Protein AF-A0A3D5W866-F1 (afdb_monomer_lite)

Radius of gyration: 17.98 Å; chains: 1; bounding box: 50×25×50 Å

pLDDT: mean 91.44, std 11.15, range [40.34, 98.81]

Foldseek 3Di:
DVVVDDPVRVVVVLVVQLVLLLVLLVVLLVLLLVLLVQFQQSPPLSVLSVQLSVLLNVLLVDDPPDPCCVPSVVSNVVSLVVQLPDQGDDDPPFDPLLVVLSVVSSVLSNLSSVQSVVCSNVSGDDVVSSVVSSVSSVVSSVSCVVRVRGDPDD

Secondary structure (DSSP, 8-state):
-GGGS-HHHHHHHHHHHHHHHHHHHHHHHHHHHHHHTT-GGGTTHHHHHHHHHHHHHHHHH--TTSTTHHHHHHHHHHHHHHHHT----PPTT--HHHHHHHHHHHHHHHHHHHHHHHHHHHT---HHHHHHHHHHHHHHHHHHHHTT-S----

Sequence (154 aa):
NVFTHSIASYYASRYIKISQTMKAIDDIAERIAAVYGRMPSFHGVGGIVREFARAARVECEMMKSDPDFFRNWPEFVTIKEQIKAFNPVPPAGISTLARVQLQRGCRLLSDGTDLIYYMAGVRVPMPKSKREFLENLSDFEVDCQGVGLRSESA

Structure (mmCIF, N/CA/C/O backbone):
data_AF-A0A3D5W866-F1
#
_entry.id   AF-A0A3D5W866-F1
#
loop_
_atom_site.group_PDB
_atom_site.id
_atom_site.type_symbol
_atom_site.label_atom_id
_atom_site.label_alt_id
_atom_site.label_comp_id
_atom_site.label_asym_id
_atom_site.label_entity_id
_atom_site.label_seq_id
_atom_site.pdbx_PDB_ins_code
_atom_site.Cartn_x
_atom_site.Cartn_y
_atom_site.Cartn_z
_atom_site.occupancy
_atom_site.B_iso_or_equiv
_atom_site.auth_seq_id
_atom_site.auth_comp_id
_atom_site.auth_asym_id
_atom_site.auth_atom_id
_atom_site.pdbx_PDB_model_num
ATOM 1 N N . ASN A 1 1 ? 27.459 12.305 -17.451 1.00 46.72 1 ASN A N 1
ATOM 2 C CA . ASN A 1 1 ? 27.190 12.419 -18.899 1.00 46.72 1 ASN A CA 1
ATOM 3 C C . ASN A 1 1 ? 26.722 11.048 -19.377 1.00 46.72 1 ASN A C 1
ATOM 5 O O . ASN A 1 1 ? 27.419 10.084 -19.106 1.00 46.72 1 ASN A O 1
ATOM 9 N N . VAL A 1 2 ? 25.533 10.907 -19.975 1.00 51.69 2 VAL A N 1
ATOM 10 C CA . VAL A 1 2 ? 24.969 9.575 -20.325 1.00 51.69 2 VAL A CA 1
ATOM 11 C C . VAL A 1 2 ? 25.757 8.878 -21.447 1.00 51.69 2 VAL A C 1
ATOM 13 O O . VAL A 1 2 ? 25.717 7.659 -21.563 1.00 51.69 2 VAL A O 1
ATOM 16 N N . PHE A 1 3 ? 26.553 9.640 -22.201 1.00 57.09 3 PHE A N 1
ATOM 17 C CA . PHE A 1 3 ? 27.336 9.166 -23.345 1.00 57.09 3 PHE A CA 1
ATOM 18 C C . PHE A 1 3 ? 28.697 8.532 -22.994 1.00 57.09 3 PHE A C 1
ATOM 20 O O . PHE A 1 3 ? 29.402 8.097 -23.896 1.00 57.09 3 PHE A O 1
ATOM 27 N N . THR A 1 4 ? 29.091 8.465 -21.713 1.00 68.25 4 THR A N 1
ATOM 28 C CA . THR A 1 4 ? 30.370 7.852 -21.281 1.00 68.25 4 THR A CA 1
ATOM 29 C C . THR A 1 4 ? 30.217 6.441 -20.708 1.00 68.25 4 THR A C 1
ATOM 31 O O . THR A 1 4 ? 31.208 5.815 -20.342 1.00 68.25 4 THR A O 1
ATOM 34 N N . HIS A 1 5 ? 28.988 5.936 -20.591 1.00 62.66 5 HIS A N 1
ATOM 35 C CA . HIS A 1 5 ? 28.712 4.597 -20.076 1.00 62.66 5 HIS A CA 1
ATOM 36 C C . HIS A 1 5 ? 28.653 3.590 -21.224 1.00 62.66 5 HIS A C 1
ATOM 38 O O . HIS A 1 5 ? 27.969 3.815 -22.220 1.00 62.66 5 HIS A O 1
ATOM 44 N N . SER A 1 6 ? 29.335 2.451 -21.078 1.00 80.75 6 SER A N 1
ATOM 45 C CA . SER A 1 6 ? 29.140 1.333 -22.001 1.00 80.75 6 SER A CA 1
ATOM 46 C C . SER A 1 6 ? 27.692 0.847 -21.922 1.00 80.75 6 SER A C 1
ATOM 48 O O . SER A 1 6 ? 27.072 0.896 -20.854 1.00 80.75 6 SER A O 1
ATOM 50 N N . ILE A 1 7 ? 27.171 0.319 -23.029 1.00 74.19 7 ILE A N 1
ATOM 51 C CA . ILE A 1 7 ? 25.836 -0.293 -23.088 1.00 74.19 7 ILE A CA 1
ATOM 52 C C . ILE A 1 7 ? 25.661 -1.321 -21.956 1.00 74.19 7 ILE A C 1
ATOM 54 O O . ILE A 1 7 ? 24.657 -1.301 -21.247 1.00 74.19 7 ILE A O 1
ATOM 58 N N . ALA A 1 8 ? 26.682 -2.148 -21.703 1.00 76.12 8 ALA A N 1
ATOM 59 C CA . ALA A 1 8 ? 26.684 -3.116 -20.607 1.00 76.12 8 ALA A CA 1
ATOM 60 C C . ALA A 1 8 ? 26.528 -2.455 -19.223 1.00 76.12 8 ALA A C 1
ATOM 62 O O . ALA A 1 8 ? 25.698 -2.884 -18.423 1.00 76.12 8 ALA A O 1
ATOM 63 N N . SER A 1 9 ? 27.277 -1.381 -18.947 1.00 71.50 9 SER A N 1
ATOM 64 C CA . SER A 1 9 ? 27.187 -0.663 -17.666 1.00 71.50 9 SER A CA 1
ATOM 65 C C . SER A 1 9 ? 25.827 0.021 -17.466 1.00 71.50 9 SER A C 1
ATOM 67 O O . SER A 1 9 ? 25.310 0.072 -16.348 1.00 71.50 9 SER A O 1
ATOM 69 N N . TYR A 1 10 ? 25.204 0.484 -18.554 1.00 69.81 10 TYR A N 1
ATOM 70 C CA . TYR A 1 10 ? 23.855 1.039 -18.540 1.00 69.81 10 TYR A CA 1
ATOM 71 C C . TYR A 1 10 ? 22.798 -0.025 -18.198 1.00 69.81 10 TYR A C 1
ATOM 73 O O . TYR A 1 10 ? 21.981 0.192 -17.298 1.00 69.81 10 TYR A O 1
ATOM 81 N N . TYR A 1 11 ? 22.840 -1.195 -18.847 1.00 75.75 11 TYR A N 1
ATOM 82 C CA . TYR A 1 11 ? 21.926 -2.302 -18.539 1.00 75.75 11 TYR A CA 1
ATOM 83 C C . TYR A 1 11 ? 22.104 -2.816 -17.106 1.00 75.75 11 TYR A C 1
ATOM 85 O O . TYR A 1 11 ? 21.109 -2.988 -16.404 1.00 75.75 11 TYR A O 1
ATOM 93 N N . ALA A 1 12 ? 23.342 -2.972 -16.628 1.00 76.81 12 ALA A N 1
ATOM 94 C CA . ALA A 1 12 ? 23.617 -3.374 -15.246 1.00 76.81 12 ALA A CA 1
ATOM 95 C C . ALA A 1 12 ? 22.982 -2.410 -14.223 1.00 76.81 12 ALA A C 1
ATOM 97 O O . ALA A 1 12 ? 22.301 -2.842 -13.295 1.00 76.81 12 ALA A O 1
ATOM 98 N N . SER A 1 13 ? 23.127 -1.097 -14.434 1.00 81.12 13 SER A N 1
ATOM 99 C CA . SER A 1 13 ? 22.501 -0.064 -13.593 1.00 81.12 13 SER A CA 1
ATOM 100 C C . SER A 1 13 ? 20.970 -0.156 -13.582 1.00 81.12 13 SER A C 1
ATOM 102 O O . SER A 1 13 ? 20.339 -0.005 -12.532 1.00 81.12 13 SER A O 1
ATOM 104 N N . ARG A 1 14 ? 20.354 -0.453 -14.733 1.00 83.81 14 ARG A N 1
ATOM 105 C CA . ARG A 1 14 ? 18.903 -0.644 -14.839 1.00 83.81 14 ARG A CA 1
ATOM 106 C C . ARG A 1 14 ? 18.430 -1.861 -14.045 1.00 83.81 14 ARG A C 1
ATOM 108 O O . ARG A 1 14 ? 17.470 -1.732 -13.291 1.00 83.81 14 ARG A O 1
ATOM 115 N N . TYR A 1 15 ? 19.102 -3.004 -14.179 1.00 88.38 15 TYR A N 1
ATOM 116 C CA . TYR A 1 15 ? 18.739 -4.210 -13.431 1.00 88.38 15 TYR A CA 1
ATOM 117 C C . TYR A 1 15 ? 18.876 -4.005 -11.921 1.00 88.38 15 TYR A C 1
ATOM 119 O O . TYR A 1 15 ? 17.961 -4.356 -11.183 1.00 88.38 15 TYR A O 1
ATOM 127 N N . ILE A 1 16 ? 19.939 -3.330 -11.466 1.00 91.06 16 ILE A N 1
ATOM 128 C CA . ILE A 1 16 ? 20.102 -2.974 -10.047 1.00 91.06 16 ILE A CA 1
ATOM 129 C C . ILE A 1 16 ? 18.903 -2.155 -9.549 1.00 91.06 16 ILE A C 1
ATOM 131 O O . ILE A 1 16 ? 18.343 -2.460 -8.496 1.00 91.06 16 ILE A O 1
ATOM 135 N N . LYS A 1 17 ? 18.478 -1.133 -10.303 1.00 91.75 17 LYS A N 1
ATOM 136 C CA . LYS A 1 17 ? 17.326 -0.302 -9.920 1.00 91.75 17 LYS A CA 1
ATOM 137 C C . LYS A 1 17 ? 16.023 -1.091 -9.893 1.00 91.75 17 LYS A C 1
ATOM 139 O O . LYS A 1 17 ? 15.228 -0.882 -8.981 1.00 91.75 17 LYS A O 1
ATOM 144 N N . ILE A 1 18 ? 15.812 -2.002 -10.840 1.00 94.38 18 ILE A N 1
ATOM 145 C CA . ILE A 1 18 ? 14.641 -2.889 -10.856 1.00 94.38 18 ILE A CA 1
ATOM 146 C C . ILE A 1 18 ? 14.619 -3.756 -9.591 1.00 94.38 18 ILE A C 1
ATOM 148 O O . ILE A 1 18 ? 13.631 -3.723 -8.860 1.00 94.38 18 ILE A O 1
ATOM 152 N N . SER A 1 19 ? 15.721 -4.432 -9.254 1.00 95.50 19 SER A N 1
ATOM 153 C CA . SER A 1 19 ? 15.798 -5.257 -8.039 1.00 95.50 19 SER A CA 1
ATOM 154 C C . SER A 1 19 ? 15.604 -4.436 -6.759 1.00 95.50 19 SER A C 1
ATOM 156 O O . SER A 1 19 ? 14.896 -4.856 -5.845 1.00 95.50 19 SER A O 1
ATOM 158 N N . GLN A 1 20 ? 16.176 -3.229 -6.692 1.00 96.94 20 GLN A N 1
ATOM 159 C CA . GLN A 1 20 ? 15.951 -2.301 -5.577 1.00 96.94 20 GLN A CA 1
ATOM 160 C C . GLN A 1 20 ? 14.486 -1.851 -5.481 1.00 96.94 20 GLN A C 1
ATOM 162 O O . GLN A 1 20 ? 13.964 -1.690 -4.378 1.00 96.94 20 GLN A O 1
ATOM 167 N N . THR A 1 21 ? 13.820 -1.661 -6.622 1.00 97.94 21 THR A N 1
ATOM 168 C CA . THR A 1 21 ? 12.399 -1.299 -6.690 1.00 97.94 21 THR A CA 1
ATOM 169 C C . THR A 1 21 ? 11.529 -2.437 -6.167 1.00 97.94 21 THR A C 1
ATOM 171 O O . THR A 1 21 ? 10.699 -2.204 -5.294 1.00 97.94 21 THR A O 1
ATOM 174 N N . MET A 1 22 ? 11.765 -3.673 -6.613 1.00 98.31 22 MET A N 1
ATOM 175 C CA . MET A 1 22 ? 11.052 -4.858 -6.118 1.00 98.31 22 MET A CA 1
ATOM 176 C C . MET A 1 22 ? 11.223 -5.029 -4.611 1.00 98.31 22 MET A C 1
ATOM 178 O O . MET A 1 22 ? 10.241 -5.181 -3.894 1.00 98.31 22 MET A O 1
ATOM 182 N N . LYS A 1 23 ? 12.455 -4.897 -4.105 1.00 98.31 23 LYS A N 1
ATOM 183 C CA . LYS A 1 23 ? 12.713 -4.958 -2.662 1.00 98.31 23 LYS A CA 1
ATOM 184 C C . LYS A 1 23 ? 11.962 -3.866 -1.896 1.00 98.31 23 LYS A C 1
ATOM 186 O O . LYS A 1 23 ? 11.491 -4.101 -0.787 1.00 98.31 23 LYS A O 1
ATOM 191 N N . ALA A 1 24 ? 11.859 -2.661 -2.459 1.00 98.56 24 ALA A N 1
ATOM 192 C CA . ALA A 1 24 ? 11.085 -1.578 -1.862 1.00 98.56 24 ALA A CA 1
ATOM 193 C C . ALA A 1 24 ? 9.579 -1.881 -1.837 1.00 98.56 24 ALA A C 1
ATOM 195 O O . ALA A 1 24 ? 8.947 -1.614 -0.816 1.00 98.56 24 ALA A O 1
ATOM 196 N N . ILE A 1 25 ? 9.038 -2.453 -2.916 1.00 98.75 25 ILE A N 1
ATOM 197 C CA . ILE A 1 25 ? 7.648 -2.917 -3.007 1.00 98.75 25 ILE A CA 1
ATOM 198 C C . ILE A 1 25 ? 7.368 -3.973 -1.935 1.00 98.75 25 ILE A C 1
ATOM 200 O O . ILE A 1 25 ? 6.416 -3.817 -1.174 1.00 98.75 25 ILE A O 1
ATOM 204 N N . ASP A 1 26 ? 8.226 -4.989 -1.829 1.00 98.75 26 ASP A N 1
ATOM 205 C CA . ASP A 1 26 ? 8.075 -6.075 -0.857 1.00 98.75 26 ASP A CA 1
ATOM 206 C C . ASP A 1 26 ? 8.094 -5.551 0.584 1.00 98.75 26 ASP A C 1
ATOM 208 O O . ASP A 1 26 ? 7.234 -5.901 1.388 1.00 98.75 26 ASP A O 1
ATOM 212 N N . ASP A 1 27 ? 9.025 -4.647 0.902 1.00 98.62 27 ASP A N 1
ATOM 213 C CA . ASP A 1 27 ? 9.127 -4.058 2.241 1.00 98.62 27 ASP A CA 1
ATOM 214 C C . ASP A 1 27 ? 7.880 -3.254 2.632 1.00 98.62 27 ASP A C 1
ATOM 216 O O . ASP A 1 27 ? 7.447 -3.290 3.784 1.00 98.62 27 ASP A O 1
ATOM 220 N N . ILE A 1 28 ? 7.304 -2.513 1.682 1.00 98.81 28 ILE A N 1
ATOM 221 C CA . ILE A 1 28 ? 6.073 -1.749 1.910 1.00 98.81 28 ILE A CA 1
ATOM 222 C C . ILE A 1 28 ? 4.895 -2.703 2.090 1.00 98.81 28 ILE A C 1
ATOM 224 O O . ILE A 1 28 ? 4.142 -2.565 3.053 1.00 98.81 28 ILE A O 1
ATOM 228 N N . ALA A 1 29 ? 4.754 -3.678 1.195 1.00 98.75 29 ALA A N 1
ATOM 229 C CA . AL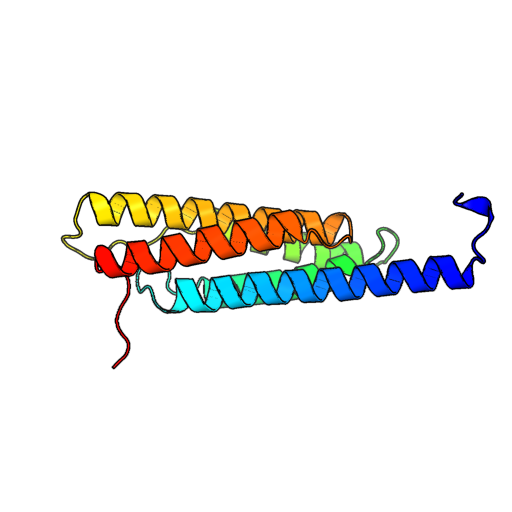A A 1 29 ? 3.657 -4.632 1.213 1.00 98.75 29 ALA A CA 1
ATOM 230 C C . ALA A 1 29 ? 3.642 -5.470 2.496 1.00 98.75 29 ALA A C 1
ATOM 232 O O . ALA A 1 29 ? 2.595 -5.596 3.131 1.00 98.75 29 ALA A O 1
ATOM 233 N N . GLU A 1 30 ? 4.798 -5.977 2.931 1.00 98.62 30 GLU A N 1
ATOM 234 C CA . GLU A 1 30 ? 4.885 -6.735 4.178 1.00 98.62 30 GLU A CA 1
ATOM 235 C C . GLU A 1 30 ? 4.643 -5.858 5.404 1.00 98.62 30 GLU A C 1
ATOM 237 O O . GLU A 1 30 ? 3.978 -6.304 6.340 1.00 98.62 30 GLU A O 1
ATOM 242 N N . ARG A 1 31 ? 5.086 -4.590 5.411 1.00 98.56 31 ARG A N 1
ATOM 243 C CA . ARG A 1 31 ? 4.753 -3.704 6.534 1.00 98.56 31 ARG A CA 1
ATOM 244 C C . ARG A 1 31 ? 3.256 -3.406 6.594 1.00 98.56 31 ARG A C 1
ATOM 246 O O . ARG A 1 31 ? 2.692 -3.443 7.686 1.00 98.56 31 ARG A O 1
ATOM 253 N N . ILE A 1 32 ? 2.605 -3.157 5.456 1.00 98.56 32 ILE A N 1
ATOM 254 C CA . ILE A 1 32 ? 1.143 -3.014 5.383 1.00 98.56 32 ILE A CA 1
ATOM 255 C C . ILE A 1 32 ? 0.487 -4.290 5.926 1.00 98.56 32 ILE A C 1
ATOM 257 O O . ILE A 1 32 ? -0.297 -4.227 6.871 1.00 98.56 32 ILE A O 1
ATOM 261 N N . ALA A 1 33 ? 0.854 -5.464 5.412 1.00 98.06 33 ALA A N 1
ATOM 262 C CA . ALA A 1 33 ? 0.265 -6.723 5.853 1.00 98.06 33 ALA A CA 1
ATOM 263 C C . ALA A 1 33 ? 0.450 -6.974 7.362 1.00 98.06 33 ALA A C 1
ATOM 265 O O . ALA A 1 33 ? -0.483 -7.437 8.018 1.00 98.06 33 ALA A O 1
ATOM 266 N N . ALA A 1 34 ? 1.609 -6.627 7.928 1.00 96.88 34 ALA A N 1
ATOM 267 C CA . ALA A 1 34 ? 1.889 -6.766 9.355 1.00 96.88 34 ALA A CA 1
ATOM 268 C C . ALA A 1 34 ? 1.048 -5.823 10.234 1.00 96.88 34 ALA A C 1
ATOM 270 O O . ALA A 1 34 ? 0.559 -6.241 11.284 1.00 96.88 34 ALA A O 1
ATOM 271 N N . VAL A 1 35 ? 0.870 -4.564 9.819 1.00 96.75 35 VAL A N 1
ATOM 272 C CA . VAL A 1 35 ? 0.101 -3.567 10.583 1.00 96.75 35 VAL A CA 1
ATOM 273 C C . VAL A 1 35 ? -1.396 -3.854 10.504 1.00 96.75 35 VAL A C 1
ATOM 275 O O . VAL A 1 35 ? -2.053 -3.999 11.535 1.00 96.75 35 VAL A O 1
ATOM 278 N N . TYR A 1 36 ? -1.935 -4.000 9.293 1.00 96.69 36 TYR A N 1
ATOM 279 C CA . TYR A 1 36 ? -3.369 -4.218 9.087 1.00 96.69 36 TYR A CA 1
ATOM 280 C C . TYR A 1 36 ? -3.818 -5.622 9.503 1.00 96.69 36 TYR A C 1
ATOM 282 O O . TYR A 1 36 ? -4.938 -5.788 9.977 1.00 96.69 36 TYR A O 1
ATOM 290 N N . GLY A 1 37 ? -2.944 -6.631 9.411 1.00 92.81 37 GLY A N 1
ATOM 291 C CA . GLY A 1 37 ? -3.250 -8.001 9.838 1.00 92.81 37 GLY A CA 1
ATOM 292 C C . GLY A 1 37 ? -3.543 -8.148 11.336 1.00 92.81 37 GLY A C 1
ATOM 293 O O . GLY A 1 37 ? -4.121 -9.149 11.746 1.00 92.81 37 GLY A O 1
ATOM 294 N N . ARG A 1 38 ? -3.187 -7.148 12.153 1.00 92.31 38 ARG A N 1
ATOM 295 C CA . ARG A 1 38 ? -3.476 -7.096 13.598 1.00 92.31 38 ARG A CA 1
ATOM 296 C C . ARG A 1 38 ? -4.753 -6.319 13.939 1.00 92.31 38 ARG A C 1
ATOM 298 O O . ARG A 1 38 ? -5.048 -6.103 15.114 1.00 92.31 38 ARG A O 1
ATOM 305 N N . MET A 1 39 ? -5.492 -5.867 12.928 1.00 93.81 39 MET A N 1
ATOM 306 C CA . MET A 1 39 ? -6.703 -5.068 13.083 1.00 93.81 39 MET A CA 1
ATOM 307 C C . MET A 1 39 ? -7.894 -5.855 12.529 1.00 93.81 39 MET A C 1
ATOM 309 O O . MET A 1 39 ? -8.000 -6.003 11.310 1.00 93.81 39 MET A O 1
ATOM 313 N N . PRO A 1 40 ? -8.825 -6.331 13.378 1.00 93.50 40 PRO A N 1
ATOM 314 C CA . PRO A 1 40 ? -9.993 -7.086 12.917 1.00 93.50 40 PRO A CA 1
ATOM 315 C C . PRO A 1 40 ? -10.802 -6.357 11.833 1.00 93.50 40 PRO A C 1
ATOM 317 O O . PRO A 1 40 ? -11.260 -6.976 10.876 1.00 93.50 40 PRO A O 1
ATOM 320 N N . SER A 1 41 ? -10.896 -5.026 11.923 1.00 95.38 41 SER A N 1
ATOM 321 C CA . SER A 1 41 ? -11.593 -4.171 10.953 1.00 95.38 41 SER A CA 1
ATOM 322 C C . SER A 1 41 ? -11.009 -4.218 9.536 1.00 95.38 41 SER A C 1
ATOM 324 O O . SER A 1 41 ? -11.693 -3.832 8.592 1.00 95.38 41 SER A O 1
ATOM 326 N N . PHE A 1 42 ? -9.755 -4.663 9.391 1.00 96.12 42 PHE A N 1
ATOM 327 C CA . PHE A 1 42 ? -9.007 -4.746 8.132 1.00 96.12 42 PHE A CA 1
ATOM 328 C C . PHE A 1 42 ? -8.704 -6.192 7.712 1.00 96.12 42 PHE A C 1
ATOM 330 O O . PHE A 1 42 ? -7.761 -6.456 6.960 1.00 96.12 42 PHE A O 1
ATOM 337 N N . HIS A 1 43 ? -9.501 -7.147 8.193 1.00 94.12 43 HIS A N 1
ATOM 338 C CA . HIS A 1 43 ? -9.363 -8.552 7.833 1.00 94.12 43 HIS A CA 1
ATOM 339 C C . HIS A 1 43 ? -9.264 -8.752 6.306 1.00 94.12 43 HIS A C 1
ATOM 341 O O . HIS A 1 43 ? -10.036 -8.189 5.532 1.00 94.12 43 HIS A O 1
ATOM 347 N N . GLY A 1 44 ? -8.302 -9.570 5.870 1.00 94.69 44 GLY A N 1
ATOM 348 C CA . GLY A 1 44 ? -8.073 -9.897 4.457 1.00 94.69 44 GLY A CA 1
ATOM 349 C C . GLY A 1 44 ? -7.146 -8.940 3.694 1.00 94.69 44 GLY A C 1
ATOM 350 O O . GLY A 1 44 ? -6.535 -9.370 2.716 1.00 94.69 44 GLY A O 1
ATOM 351 N N . VAL A 1 45 ? -6.936 -7.701 4.163 1.00 97.06 45 VAL A N 1
ATOM 352 C CA . VAL A 1 45 ? -6.071 -6.711 3.479 1.00 97.06 45 VAL A CA 1
ATOM 353 C C . VAL A 1 45 ? -4.658 -7.242 3.250 1.00 97.06 45 VAL A C 1
ATOM 355 O O . VAL A 1 45 ? -4.111 -7.101 2.160 1.00 97.06 45 VAL A O 1
ATOM 358 N N . GLY A 1 46 ? -4.075 -7.912 4.248 1.00 97.12 46 GLY A N 1
ATOM 359 C CA . GLY A 1 46 ? -2.721 -8.454 4.133 1.00 97.12 46 GLY A CA 1
ATOM 360 C C . GLY A 1 46 ? -2.555 -9.494 3.018 1.00 97.12 46 GLY A C 1
ATOM 361 O O . GLY A 1 46 ? -1.469 -9.607 2.461 1.00 97.12 46 GLY A O 1
ATOM 362 N N . GLY A 1 47 ? -3.607 -10.242 2.668 1.00 97.44 47 GLY A N 1
ATOM 363 C CA . GLY A 1 47 ? -3.574 -11.172 1.535 1.00 97.44 47 GLY A CA 1
ATOM 364 C C . GLY A 1 47 ? -3.561 -10.430 0.200 1.00 97.44 47 GLY A C 1
ATOM 365 O O . GLY A 1 47 ? -2.655 -10.626 -0.607 1.00 97.44 47 GLY A O 1
ATOM 366 N N . ILE A 1 48 ? -4.512 -9.508 0.025 1.00 97.94 48 ILE A N 1
ATOM 367 C CA . ILE A 1 48 ? -4.683 -8.722 -1.208 1.00 97.94 48 ILE A CA 1
ATOM 368 C C . ILE A 1 48 ? -3.426 -7.885 -1.500 1.00 97.94 48 ILE A C 1
ATOM 370 O O . ILE A 1 48 ? -2.959 -7.817 -2.633 1.00 97.94 48 ILE A O 1
ATOM 374 N N . VAL A 1 49 ? -2.809 -7.293 -0.473 1.00 98.50 49 VAL A N 1
ATOM 375 C CA . VAL A 1 49 ? -1.592 -6.477 -0.628 1.00 98.50 49 VAL A CA 1
ATOM 376 C C . VAL A 1 49 ? -0.376 -7.311 -1.046 1.00 98.50 49 VAL A C 1
ATOM 378 O O . VAL A 1 49 ? 0.443 -6.844 -1.838 1.00 98.50 49 VAL A O 1
ATOM 381 N N . ARG A 1 50 ? -0.248 -8.554 -0.571 1.00 98.56 50 ARG A N 1
ATOM 382 C CA . ARG A 1 50 ? 0.823 -9.460 -1.024 1.00 98.56 50 ARG A CA 1
ATOM 383 C C . ARG A 1 50 ? 0.628 -9.897 -2.466 1.00 98.56 50 ARG A C 1
ATOM 3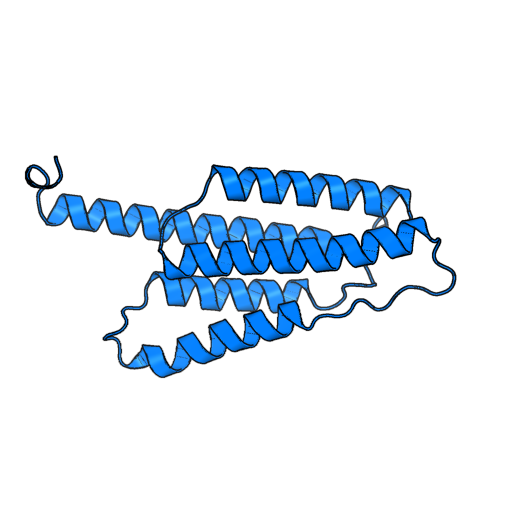85 O O . ARG A 1 50 ? 1.597 -9.989 -3.220 1.00 98.56 50 ARG A O 1
ATOM 392 N N . GLU A 1 51 ? -0.617 -10.140 -2.858 1.00 98.25 51 GLU A N 1
ATOM 393 C CA . GLU A 1 51 ? -0.958 -10.441 -4.245 1.00 98.25 51 GLU A CA 1
ATOM 394 C C . GLU A 1 51 ? -0.642 -9.255 -5.162 1.00 98.25 51 GLU A C 1
ATOM 396 O O . GLU A 1 51 ? -0.014 -9.427 -6.209 1.00 98.25 51 GLU A O 1
ATOM 401 N N . PHE A 1 52 ? -0.963 -8.042 -4.711 1.00 98.62 52 PHE A N 1
ATOM 402 C CA . PHE A 1 52 ? -0.609 -6.809 -5.400 1.00 98.62 52 PHE A CA 1
ATOM 403 C C . PHE A 1 52 ? 0.904 -6.648 -5.555 1.00 98.62 52 PHE A C 1
ATOM 405 O O . PHE A 1 52 ? 1.381 -6.356 -6.649 1.00 98.62 52 PHE A O 1
ATOM 412 N N . ALA A 1 53 ? 1.677 -6.897 -4.494 1.00 98.56 53 ALA A N 1
ATOM 413 C CA . ALA A 1 53 ? 3.136 -6.851 -4.539 1.00 98.56 53 ALA A CA 1
ATOM 414 C C . ALA A 1 53 ? 3.715 -7.865 -5.534 1.00 98.56 53 ALA A C 1
ATOM 416 O O . ALA A 1 53 ? 4.625 -7.534 -6.293 1.00 98.56 53 ALA A O 1
ATOM 417 N N . ARG A 1 54 ? 3.155 -9.082 -5.595 1.00 97.88 54 ARG A N 1
ATOM 418 C CA . ARG A 1 54 ? 3.532 -10.086 -6.600 1.00 97.88 54 ARG A CA 1
ATOM 419 C C . ARG A 1 54 ? 3.313 -9.558 -8.021 1.00 97.88 54 ARG A C 1
ATOM 421 O O . ARG A 1 54 ? 4.254 -9.611 -8.809 1.00 97.88 54 ARG A O 1
ATOM 428 N N . ALA A 1 55 ? 2.130 -9.026 -8.330 1.00 97.00 55 ALA A N 1
ATOM 429 C CA . ALA A 1 55 ? 1.827 -8.462 -9.650 1.00 97.00 55 ALA A CA 1
ATOM 430 C C . ALA A 1 55 ? 2.708 -7.236 -9.976 1.00 97.00 55 ALA A C 1
ATOM 432 O O . ALA A 1 55 ? 3.192 -7.080 -11.097 1.00 97.00 55 ALA A O 1
ATOM 433 N N . ALA A 1 56 ? 3.006 -6.407 -8.973 1.00 97.50 56 ALA A N 1
ATOM 434 C CA . ALA A 1 56 ? 3.890 -5.252 -9.101 1.00 97.50 56 ALA A CA 1
ATOM 435 C C . ALA A 1 56 ? 5.342 -5.646 -9.426 1.00 97.50 56 ALA A C 1
ATOM 437 O O . ALA A 1 56 ? 6.012 -4.943 -10.184 1.00 97.50 56 ALA A O 1
ATOM 438 N N . ARG A 1 57 ? 5.844 -6.769 -8.887 1.00 96.31 57 ARG A N 1
ATOM 439 C CA . ARG A 1 57 ? 7.170 -7.301 -9.249 1.00 96.31 57 ARG A CA 1
ATOM 440 C C . ARG A 1 57 ? 7.215 -7.721 -10.713 1.00 96.31 57 ARG A C 1
ATOM 442 O O . ARG A 1 57 ? 8.159 -7.350 -11.401 1.00 96.31 57 ARG A O 1
ATOM 449 N N . VAL A 1 58 ? 6.184 -8.416 -11.192 1.00 94.19 58 VAL A N 1
ATOM 450 C CA . VAL A 1 58 ? 6.081 -8.800 -12.608 1.00 94.19 58 VAL A CA 1
ATOM 451 C C . VAL A 1 58 ? 6.050 -7.551 -13.498 1.00 94.19 58 VAL A C 1
ATOM 453 O O . VAL A 1 58 ? 6.793 -7.466 -14.473 1.00 94.19 58 VAL A O 1
ATOM 456 N N . GLU A 1 59 ? 5.288 -6.522 -13.115 1.00 93.56 59 GLU A N 1
ATOM 457 C CA . GLU A 1 59 ? 5.239 -5.245 -13.845 1.00 93.56 59 GLU A CA 1
ATOM 458 C C . GLU A 1 59 ? 6.613 -4.544 -13.924 1.00 93.56 59 GLU A C 1
ATOM 460 O O . GLU A 1 59 ? 6.943 -3.913 -14.934 1.00 93.56 59 GLU A O 1
ATOM 465 N N . CYS A 1 60 ? 7.458 -4.684 -12.893 1.00 92.94 60 CYS A N 1
ATOM 466 C CA . CYS A 1 60 ? 8.812 -4.122 -12.903 1.00 92.94 60 CYS A CA 1
ATOM 467 C C . CYS A 1 60 ? 9.700 -4.722 -14.012 1.00 92.94 60 CYS A C 1
ATOM 469 O O . CYS A 1 60 ? 10.568 -4.020 -14.543 1.00 92.94 60 CYS A O 1
ATOM 471 N N . GLU A 1 61 ? 9.498 -5.994 -14.360 1.00 87.62 61 GLU A N 1
ATOM 472 C CA . GLU A 1 61 ? 10.290 -6.727 -15.363 1.00 87.62 61 GLU A CA 1
ATOM 473 C C . GLU A 1 61 ? 9.704 -6.606 -16.767 1.00 87.62 61 GLU A C 1
ATOM 475 O O . GLU A 1 61 ? 10.436 -6.588 -17.757 1.00 87.62 61 GLU A O 1
ATOM 480 N N . MET A 1 62 ? 8.385 -6.470 -16.846 1.00 84.69 62 MET A N 1
ATOM 481 C CA . MET A 1 62 ? 7.636 -6.524 -18.088 1.00 84.69 62 MET A CA 1
ATOM 482 C C . MET A 1 62 ? 7.923 -5.329 -19.003 1.00 84.69 62 MET A C 1
ATOM 484 O O . MET A 1 62 ? 7.986 -4.171 -18.572 1.00 84.69 62 MET A O 1
ATOM 488 N N . MET A 1 63 ? 8.076 -5.599 -20.300 1.00 79.06 63 MET A N 1
ATOM 489 C CA . MET A 1 63 ? 8.148 -4.574 -21.344 1.00 79.06 63 MET A CA 1
ATOM 490 C C . MET A 1 63 ? 6.796 -4.455 -22.049 1.00 79.06 63 MET A C 1
ATOM 492 O O . MET A 1 63 ? 6.107 -5.445 -22.239 1.00 79.06 63 MET A O 1
ATOM 496 N N . LYS A 1 64 ? 6.419 -3.257 -22.516 1.00 75.19 64 LYS A N 1
ATOM 497 C CA . LYS A 1 64 ? 5.145 -3.060 -23.245 1.00 75.19 64 LYS A CA 1
ATOM 498 C C . LYS A 1 64 ? 5.044 -3.852 -24.557 1.00 75.19 64 LYS A C 1
ATOM 500 O O . LYS A 1 64 ? 3.957 -3.996 -25.098 1.00 75.19 64 LYS A O 1
ATOM 505 N N . SER A 1 65 ? 6.178 -4.299 -25.090 1.00 77.06 65 SER A N 1
ATOM 506 C CA . SER A 1 65 ? 6.269 -5.154 -26.275 1.00 77.06 65 SER A CA 1
ATOM 507 C C . SER A 1 65 ? 6.141 -6.646 -25.959 1.00 77.06 65 SER A C 1
ATOM 509 O O . SER A 1 65 ? 6.123 -7.449 -26.886 1.00 77.06 65 SER A O 1
ATOM 511 N N . ASP A 1 66 ? 6.123 -7.023 -24.681 1.00 77.50 66 ASP A N 1
ATOM 512 C CA . ASP A 1 66 ? 5.984 -8.408 -24.248 1.00 77.50 66 ASP A CA 1
ATOM 513 C C . ASP A 1 66 ? 4.547 -8.901 -24.515 1.00 77.50 66 ASP A C 1
ATOM 515 O O . ASP A 1 66 ? 3.598 -8.223 -24.106 1.00 77.50 66 ASP A O 1
ATOM 519 N N . PRO A 1 67 ? 4.343 -10.051 -25.189 1.00 74.50 67 PRO A N 1
ATOM 520 C CA . PRO A 1 67 ? 3.016 -10.634 -25.383 1.00 74.50 67 PRO A CA 1
ATOM 521 C C . PRO A 1 67 ? 2.231 -10.847 -24.081 1.00 74.50 67 PRO A C 1
ATOM 523 O O . PRO A 1 67 ? 1.005 -10.710 -24.080 1.00 74.50 67 PRO A O 1
ATOM 526 N N . ASP A 1 68 ? 2.913 -11.137 -22.970 1.00 78.31 68 ASP A N 1
ATOM 527 C CA . ASP A 1 68 ? 2.274 -11.365 -21.671 1.00 78.31 68 ASP A CA 1
ATOM 528 C C . ASP A 1 68 ? 1.834 -10.062 -20.975 1.00 78.31 68 ASP A C 1
ATOM 530 O O . ASP A 1 68 ? 1.109 -10.109 -19.975 1.00 78.31 68 ASP A O 1
ATOM 534 N N . PHE A 1 69 ? 2.160 -8.888 -21.539 1.00 76.88 69 PHE A N 1
ATOM 535 C CA . PHE A 1 69 ? 1.700 -7.583 -21.048 1.00 76.88 69 PHE A CA 1
ATOM 536 C C . PHE A 1 69 ? 0.184 -7.509 -20.867 1.00 76.88 69 PHE A C 1
ATOM 538 O O . PHE A 1 69 ? -0.311 -7.024 -19.848 1.00 76.88 69 PHE A O 1
ATOM 545 N N . PHE A 1 70 ? -0.563 -8.069 -21.819 1.00 76.50 70 PHE A N 1
ATOM 546 C CA . PHE A 1 70 ? -2.025 -8.069 -21.795 1.00 76.50 70 PHE A CA 1
ATOM 547 C C . PHE A 1 70 ? -2.633 -8.997 -20.736 1.00 76.50 70 PHE A C 1
ATOM 549 O O . PHE A 1 70 ? -3.846 -8.968 -20.542 1.00 76.50 70 PHE A O 1
ATOM 556 N N . ARG A 1 71 ? -1.824 -9.812 -20.049 1.00 80.62 71 ARG A N 1
ATOM 557 C CA . ARG A 1 71 ? -2.273 -10.691 -18.96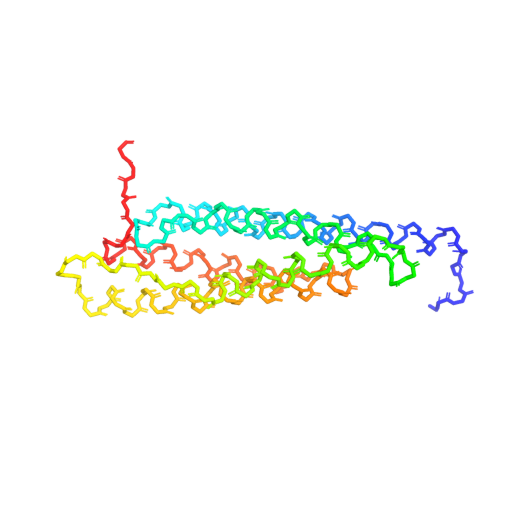0 1.00 80.62 71 ARG A CA 1
ATOM 558 C C . ARG A 1 71 ? -1.983 -10.088 -17.590 1.00 80.62 71 ARG A C 1
ATOM 560 O O . ARG A 1 71 ? -2.889 -10.009 -16.769 1.00 80.62 71 ARG A O 1
ATOM 567 N N . ASN A 1 72 ? -0.756 -9.616 -17.366 1.00 85.50 72 ASN A N 1
ATOM 568 C CA . ASN A 1 72 ? -0.342 -9.105 -16.057 1.00 85.50 72 ASN A CA 1
ATOM 569 C C . ASN A 1 72 ? -0.907 -7.714 -15.745 1.00 85.50 72 ASN A C 1
ATOM 571 O O . ASN A 1 72 ? -1.348 -7.468 -14.626 1.00 85.50 72 ASN A O 1
ATOM 575 N N . TRP A 1 73 ? -0.905 -6.790 -16.713 1.00 89.94 73 TRP A N 1
ATOM 576 C CA . TRP A 1 73 ? -1.331 -5.414 -16.443 1.00 89.94 73 TRP A CA 1
ATOM 577 C C . TRP A 1 73 ? -2.797 -5.322 -15.967 1.00 89.94 73 TRP A C 1
ATOM 579 O O . TRP A 1 73 ? -3.047 -4.630 -14.976 1.00 89.94 73 TRP A O 1
ATOM 589 N N . PRO A 1 74 ? -3.769 -6.045 -16.570 1.00 92.19 74 PRO A N 1
ATOM 590 C CA . PRO A 1 74 ? -5.137 -6.080 -16.052 1.00 92.19 74 PRO A CA 1
ATOM 591 C C . PRO A 1 74 ? -5.239 -6.637 -14.630 1.00 92.19 74 PRO A C 1
ATOM 593 O O . PRO A 1 74 ? -5.975 -6.078 -13.821 1.00 92.19 74 PRO A O 1
ATOM 596 N N . GLU A 1 75 ? -4.497 -7.699 -14.305 1.00 93.25 75 GLU A N 1
ATOM 597 C CA . GLU A 1 75 ? -4.451 -8.270 -12.952 1.00 93.25 75 GLU A CA 1
ATOM 598 C C . GLU A 1 75 ? -3.910 -7.240 -11.951 1.00 93.25 75 GLU A C 1
ATOM 600 O O . GLU A 1 75 ? -4.553 -6.943 -10.943 1.00 93.25 75 GLU A O 1
ATOM 605 N N . PHE A 1 76 ? -2.782 -6.608 -12.278 1.00 95.62 76 PHE A N 1
ATOM 606 C CA . PHE A 1 76 ? -2.149 -5.585 -11.452 1.00 95.62 76 PHE A CA 1
ATOM 607 C C . PHE A 1 76 ? -3.078 -4.398 -11.153 1.00 95.62 76 PHE A C 1
ATOM 609 O O . PHE A 1 76 ? -3.200 -3.974 -10.000 1.00 95.62 76 PHE A O 1
ATOM 616 N N . VAL A 1 77 ? -3.769 -3.878 -12.171 1.00 96.38 77 VAL A N 1
ATOM 617 C CA . VAL A 1 77 ? -4.734 -2.779 -12.004 1.00 96.38 77 VAL A CA 1
ATOM 618 C C . VAL A 1 77 ? -5.976 -3.239 -11.240 1.00 96.38 77 VAL A C 1
ATOM 620 O O . VAL A 1 77 ? -6.453 -2.515 -10.372 1.00 96.38 77 VAL A O 1
ATOM 623 N N . THR A 1 78 ? -6.476 -4.447 -11.496 1.00 97.25 78 THR A N 1
ATOM 624 C CA . THR A 1 78 ? -7.668 -4.974 -10.811 1.00 97.25 78 THR A CA 1
ATOM 625 C C . THR A 1 78 ? -7.434 -5.111 -9.309 1.00 97.25 78 THR A C 1
ATOM 627 O O . THR A 1 78 ? -8.259 -4.654 -8.518 1.00 97.25 78 THR A O 1
ATOM 630 N N . ILE A 1 79 ? -6.291 -5.667 -8.898 1.00 98.00 79 ILE A N 1
ATOM 631 C CA . ILE A 1 79 ? -5.962 -5.814 -7.474 1.00 98.00 79 ILE A CA 1
ATOM 632 C C . ILE A 1 79 ? -5.782 -4.435 -6.819 1.00 98.00 79 ILE A C 1
ATOM 634 O O . ILE A 1 79 ? -6.248 -4.218 -5.700 1.00 98.00 79 ILE A O 1
ATOM 638 N N . LYS A 1 80 ? -5.168 -3.465 -7.517 1.00 98.25 80 LYS A N 1
ATOM 639 C CA . LYS A 1 80 ? -5.096 -2.075 -7.037 1.00 98.25 80 LYS A CA 1
ATOM 640 C C . LYS A 1 80 ? -6.486 -1.516 -6.733 1.00 98.25 80 LYS A C 1
ATOM 642 O O . LYS A 1 80 ? -6.697 -0.976 -5.649 1.00 98.25 80 LYS A O 1
ATOM 647 N N . GLU A 1 81 ? -7.423 -1.637 -7.669 1.00 98.19 81 GLU A N 1
ATOM 648 C CA . GLU A 1 81 ? -8.780 -1.117 -7.483 1.00 98.19 81 GLU A CA 1
ATOM 649 C C . GLU A 1 81 ? -9.534 -1.873 -6.381 1.00 98.19 81 GLU A C 1
ATOM 651 O O . GLU A 1 81 ? -10.262 -1.256 -5.606 1.00 98.19 81 GLU A O 1
ATOM 656 N N . GLN A 1 82 ? -9.288 -3.176 -6.215 1.00 97.69 82 GLN A N 1
ATOM 657 C CA . GLN A 1 82 ? -9.809 -3.948 -5.085 1.00 97.69 82 GLN A CA 1
ATOM 658 C C . GLN A 1 82 ? -9.318 -3.400 -3.737 1.00 97.69 82 GLN A C 1
ATOM 660 O O . GLN A 1 82 ? -10.110 -3.278 -2.802 1.00 97.69 82 GLN A O 1
ATOM 665 N N . ILE A 1 83 ? -8.035 -3.036 -3.628 1.00 98.00 83 ILE A N 1
ATOM 666 C CA . ILE A 1 83 ? -7.496 -2.404 -2.416 1.00 98.00 83 ILE A CA 1
ATOM 667 C C . ILE A 1 83 ? -8.137 -1.027 -2.198 1.00 98.00 83 ILE A C 1
ATOM 669 O O . ILE A 1 83 ? -8.521 -0.704 -1.076 1.00 98.00 83 ILE A O 1
ATOM 673 N N . LYS A 1 84 ? -8.304 -0.224 -3.257 1.00 97.25 84 LYS A N 1
ATOM 674 C CA . LYS A 1 84 ? -8.928 1.109 -3.166 1.00 97.25 84 LYS A CA 1
ATOM 675 C C . LYS A 1 84 ? -10.410 1.069 -2.802 1.00 97.25 84 LYS A C 1
ATOM 677 O O . LYS A 1 84 ? -10.901 1.996 -2.162 1.00 97.25 84 LYS A O 1
ATOM 682 N N . ALA A 1 85 ? -11.108 0.006 -3.182 1.00 96.81 85 ALA A N 1
ATOM 683 C CA . ALA A 1 85 ? -12.502 -0.229 -2.830 1.00 96.81 85 ALA A CA 1
ATOM 684 C C . ALA A 1 85 ? -12.682 -0.839 -1.428 1.00 96.81 85 ALA A C 1
ATOM 686 O O . ALA A 1 85 ? -13.818 -1.027 -0.988 1.00 96.81 85 ALA A O 1
ATOM 687 N N . PHE A 1 86 ? -11.593 -1.169 -0.722 1.00 96.25 86 PHE A N 1
ATOM 688 C CA . PHE A 1 86 ? -11.671 -1.760 0.607 1.00 96.25 86 PHE A CA 1
ATOM 689 C C . PHE A 1 86 ? -12.396 -0.826 1.584 1.00 96.25 86 PHE A C 1
ATOM 691 O O . PHE A 1 86 ? -12.031 0.339 1.744 1.00 96.25 86 PHE A O 1
ATOM 698 N N . ASN A 1 87 ? -13.385 -1.368 2.296 1.00 94.56 87 ASN A N 1
ATOM 699 C CA . ASN A 1 87 ? -14.108 -0.652 3.337 1.00 94.56 87 ASN A CA 1
ATOM 700 C C . ASN A 1 87 ? -14.016 -1.423 4.665 1.00 94.56 87 ASN A C 1
ATOM 702 O O . ASN A 1 87 ? -14.488 -2.563 4.730 1.00 94.56 87 ASN A O 1
ATOM 706 N N . PRO A 1 88 ? -13.428 -0.839 5.725 1.00 94.75 88 PRO A N 1
ATOM 707 C CA . PRO A 1 88 ? -13.269 -1.519 6.999 1.00 94.75 88 PRO A CA 1
ATOM 708 C C . PRO A 1 88 ? -14.616 -1.735 7.683 1.00 94.75 88 PRO A C 1
ATOM 710 O O . PRO A 1 88 ? -15.497 -0.872 7.651 1.00 94.75 88 PRO A O 1
ATOM 713 N N . VAL A 1 89 ? -14.745 -2.862 8.380 1.00 93.00 89 VAL A N 1
ATOM 714 C CA . VAL A 1 89 ? -15.915 -3.147 9.219 1.00 93.00 89 VAL A CA 1
ATOM 715 C C . VAL A 1 89 ? -15.617 -2.664 10.642 1.00 93.00 89 VAL A C 1
ATOM 717 O O . VAL A 1 89 ? -14.776 -3.260 11.314 1.00 93.00 89 VAL A O 1
ATOM 720 N N . PRO A 1 90 ? -16.247 -1.577 11.124 1.00 91.00 90 PRO A N 1
ATOM 721 C CA . PRO A 1 90 ? -15.984 -1.070 12.463 1.00 91.00 90 PRO A CA 1
ATOM 722 C C . PRO A 1 90 ? -16.534 -2.031 13.532 1.00 91.00 90 PRO A C 1
ATOM 724 O O . PRO A 1 90 ? -17.668 -2.497 13.396 1.00 91.00 90 PRO A O 1
ATOM 727 N N . PRO A 1 91 ? -15.802 -2.269 14.637 1.00 88.19 91 PRO A N 1
ATOM 728 C CA . PRO A 1 91 ? -16.357 -2.947 15.799 1.00 88.19 91 PRO A CA 1
ATOM 729 C C . PRO A 1 91 ? -17.559 -2.179 16.369 1.00 88.19 91 PRO A C 1
ATOM 731 O O . PRO A 1 91 ? -17.684 -0.957 16.215 1.00 88.19 91 PRO A O 1
ATOM 734 N N . ALA A 1 92 ? -18.459 -2.889 17.048 1.00 88.81 92 ALA A N 1
ATOM 735 C CA . ALA A 1 92 ? -19.595 -2.257 17.708 1.00 88.81 92 ALA A CA 1
ATOM 736 C C . ALA A 1 92 ? -19.116 -1.317 18.830 1.00 88.81 92 ALA A C 1
ATOM 738 O O . ALA A 1 92 ? -18.187 -1.636 19.567 1.00 88.81 92 ALA A O 1
ATOM 739 N N . GLY A 1 93 ? -19.755 -0.152 18.964 1.00 90.19 93 GLY A N 1
ATOM 740 C CA . GLY A 1 93 ? -19.499 0.766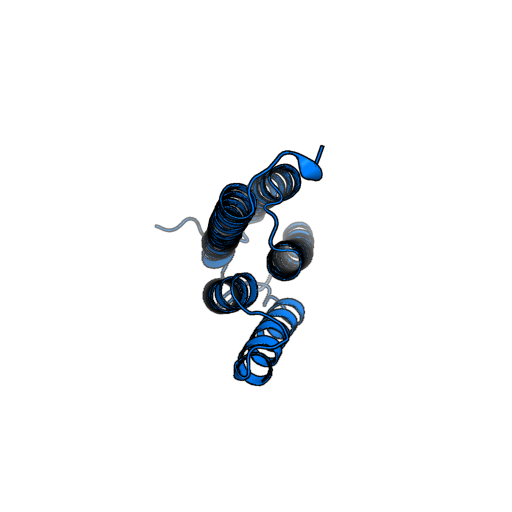 20.082 1.00 90.19 93 GLY A CA 1
ATOM 741 C C . GLY A 1 93 ? -18.154 1.504 20.060 1.00 90.19 93 GLY A C 1
ATOM 742 O O . GLY A 1 93 ? -17.784 2.087 21.074 1.00 90.19 93 GLY A O 1
ATOM 743 N N . ILE A 1 94 ? -17.422 1.519 18.938 1.00 93.44 94 ILE A N 1
ATOM 744 C CA . ILE A 1 94 ? -16.147 2.250 18.863 1.00 93.44 94 ILE A CA 1
ATOM 745 C C . ILE A 1 94 ? -16.301 3.760 19.080 1.00 93.44 94 ILE A C 1
ATOM 747 O O . ILE A 1 94 ? -17.279 4.382 18.651 1.00 93.44 94 ILE A O 1
ATOM 751 N N . SER A 1 95 ? -15.275 4.354 19.692 1.00 94.81 95 SER A N 1
ATOM 752 C CA . SER A 1 95 ? -15.185 5.794 19.937 1.00 94.81 95 SER A CA 1
ATOM 753 C C . SER A 1 95 ? -15.097 6.608 18.638 1.00 94.81 95 SER A C 1
ATOM 755 O O . SER A 1 95 ? -14.717 6.108 17.575 1.00 94.81 95 SER A O 1
ATOM 757 N N . THR A 1 96 ? -15.394 7.908 18.719 1.00 94.88 96 THR A N 1
ATOM 758 C CA . THR A 1 96 ? -15.212 8.841 17.592 1.00 94.88 96 THR A CA 1
ATOM 759 C C . THR A 1 96 ? -13.761 8.873 17.111 1.00 94.88 96 THR A C 1
ATOM 761 O O . THR A 1 96 ? -13.516 8.873 15.908 1.00 94.88 96 THR A O 1
ATOM 764 N N . LEU A 1 97 ? -12.792 8.829 18.033 1.00 95.38 97 LEU A N 1
ATOM 765 C CA . LEU A 1 97 ? -11.368 8.784 17.689 1.00 95.38 97 LEU A CA 1
ATOM 766 C C . LEU A 1 97 ? -11.009 7.502 16.928 1.00 95.38 97 LEU A C 1
ATOM 768 O O . LEU A 1 97 ? -10.328 7.573 15.909 1.00 95.38 97 LEU A O 1
ATOM 772 N N . ALA A 1 98 ? -11.533 6.347 17.345 1.00 95.69 98 ALA A N 1
ATOM 773 C CA . ALA A 1 98 ? -11.362 5.102 16.602 1.00 95.69 98 ALA A CA 1
ATOM 774 C C . ALA A 1 98 ? -11.952 5.200 15.180 1.00 95.69 98 ALA A C 1
ATOM 776 O O . ALA A 1 98 ? -11.315 4.787 14.214 1.00 95.69 98 ALA A O 1
ATOM 777 N N . ARG A 1 99 ? -13.116 5.834 14.994 1.00 96.00 99 ARG A N 1
ATOM 778 C CA . ARG A 1 99 ? -13.674 6.065 13.643 1.00 96.00 99 ARG A CA 1
ATOM 779 C C . ARG A 1 99 ? -12.757 6.914 12.762 1.00 96.00 99 ARG A C 1
ATOM 781 O O . ARG A 1 99 ? -12.580 6.592 11.588 1.00 96.00 99 ARG A O 1
ATOM 788 N N . VAL A 1 100 ? -12.146 7.958 13.324 1.00 96.69 100 VAL A N 1
ATOM 789 C CA . VAL A 1 100 ? -11.158 8.789 12.615 1.00 96.69 100 VAL A CA 1
ATOM 790 C C . VAL A 1 100 ? -9.940 7.958 12.205 1.00 96.69 100 VAL A C 1
ATOM 792 O O . VAL A 1 100 ? -9.475 8.078 11.069 1.00 96.69 100 VAL A O 1
ATOM 795 N N . GLN A 1 101 ? -9.459 7.068 13.078 1.00 97.19 101 GLN A N 1
ATOM 796 C CA . GLN A 1 101 ? -8.338 6.188 12.744 1.00 97.19 101 GLN A CA 1
ATOM 797 C C . GLN A 1 101 ? -8.699 5.177 11.648 1.00 97.19 101 GLN A C 1
ATOM 799 O O . GLN A 1 101 ? -7.900 4.984 10.739 1.00 97.19 101 GLN A O 1
ATOM 804 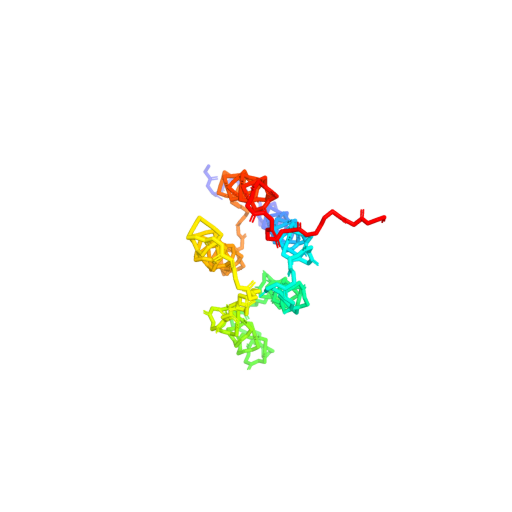N N . LEU A 1 102 ? -9.915 4.618 11.616 1.00 96.75 102 LEU A N 1
ATOM 805 C CA . LEU A 1 102 ? -10.345 3.763 10.495 1.00 96.75 102 LEU A CA 1
ATOM 806 C C . LEU A 1 102 ? -10.292 4.500 9.145 1.00 96.75 102 LEU A C 1
ATOM 808 O O . LEU A 1 102 ? -9.792 3.957 8.159 1.00 96.75 102 LEU A O 1
ATOM 812 N N . GLN A 1 103 ? -10.741 5.758 9.100 1.00 96.88 103 GLN A N 1
ATOM 813 C CA . GLN A 1 103 ? -10.657 6.591 7.893 1.00 96.88 103 GLN A CA 1
ATOM 814 C C . GLN A 1 103 ? -9.210 6.941 7.521 1.00 96.88 103 GLN A C 1
ATOM 816 O O . GLN A 1 103 ? -8.868 7.025 6.340 1.00 96.88 103 GLN A O 1
ATOM 821 N N . ARG A 1 104 ? -8.339 7.170 8.511 1.00 97.69 104 ARG A N 1
ATOM 822 C CA . ARG A 1 104 ? -6.899 7.349 8.274 1.00 97.69 104 ARG A CA 1
ATOM 823 C C . ARG A 1 104 ? -6.266 6.074 7.713 1.00 97.69 104 ARG A C 1
ATOM 825 O O . ARG A 1 104 ? -5.502 6.179 6.762 1.00 97.69 104 ARG A O 1
ATOM 832 N N . GLY A 1 105 ? -6.632 4.903 8.230 1.00 97.81 105 GLY A N 1
ATOM 833 C CA . GLY A 1 105 ? -6.182 3.610 7.716 1.00 97.81 105 GLY A CA 1
ATOM 834 C C . GLY A 1 105 ? -6.557 3.413 6.246 1.00 97.81 105 GLY A C 1
ATOM 835 O O . GLY A 1 105 ? -5.707 3.070 5.438 1.00 97.81 105 GLY A O 1
ATOM 836 N N . CYS A 1 106 ? -7.788 3.742 5.841 1.00 98.19 106 CYS A N 1
ATOM 837 C CA . CYS A 1 106 ? -8.175 3.667 4.422 1.00 98.19 106 CYS A CA 1
ATOM 838 C C . CYS A 1 106 ? -7.301 4.562 3.528 1.00 98.19 106 CYS A C 1
ATOM 840 O O . CYS A 1 106 ? -6.858 4.140 2.461 1.00 98.19 106 CYS A O 1
ATOM 842 N N . ARG A 1 107 ? -7.012 5.789 3.983 1.00 98.31 107 ARG A N 1
ATOM 843 C CA . ARG A 1 107 ? -6.136 6.726 3.261 1.00 98.31 107 ARG A CA 1
ATOM 844 C C . ARG A 1 107 ? -4.711 6.192 3.148 1.00 98.31 107 ARG A C 1
ATOM 846 O O . ARG A 1 107 ? -4.192 6.115 2.044 1.00 98.31 107 ARG A O 1
ATOM 853 N N . LEU A 1 108 ? -4.125 5.728 4.252 1.00 98.44 108 LEU A N 1
ATOM 854 C CA . LEU A 1 108 ? -2.780 5.147 4.249 1.00 98.44 108 LEU A CA 1
ATOM 855 C C . LEU A 1 108 ? -2.688 3.889 3.379 1.00 98.44 108 LEU A C 1
ATOM 857 O O . LEU A 1 108 ? -1.687 3.685 2.698 1.00 98.44 108 LEU A O 1
ATOM 861 N N . LEU A 1 109 ? -3.722 3.049 3.369 1.00 98.56 109 LEU A N 1
ATOM 862 C CA . LEU A 1 109 ? -3.777 1.892 2.481 1.00 98.56 109 LEU A CA 1
ATOM 863 C C . LEU A 1 109 ? -3.780 2.324 1.003 1.00 98.56 109 LEU A C 1
ATOM 865 O O . LEU A 1 109 ? -3.032 1.759 0.201 1.00 98.56 109 LEU A O 1
ATOM 869 N N . SER A 1 110 ? -4.548 3.361 0.651 1.00 98.44 110 SER A N 1
ATOM 870 C CA . SER A 1 110 ? -4.526 3.948 -0.696 1.00 98.44 110 SER A CA 1
ATOM 871 C C . SER A 1 110 ? -3.154 4.536 -1.042 1.00 98.44 110 SER A C 1
ATOM 873 O O . SER A 1 110 ? -2.629 4.241 -2.113 1.00 98.44 110 SER A O 1
ATOM 875 N N . ASP A 1 111 ? -2.544 5.303 -0.137 1.00 98.56 111 ASP A N 1
ATOM 876 C CA . ASP A 1 111 ? -1.244 5.949 -0.356 1.00 98.56 111 ASP A CA 1
ATOM 877 C C . ASP A 1 111 ? -0.131 4.919 -0.600 1.00 98.56 111 ASP A C 1
ATOM 879 O O . ASP A 1 111 ? 0.668 5.058 -1.528 1.00 98.56 111 ASP A O 1
ATOM 883 N N . GLY A 1 112 ? -0.101 3.842 0.192 1.00 98.62 112 GLY A N 1
ATOM 884 C CA . GLY A 1 112 ? 0.850 2.743 0.009 1.00 98.62 112 GLY A CA 1
ATOM 885 C C . GLY A 1 112 ? 0.649 2.011 -1.318 1.00 98.62 112 GLY A C 1
ATOM 886 O O . GLY A 1 112 ? 1.618 1.666 -1.998 1.00 98.62 112 GLY A O 1
ATOM 887 N N . THR A 1 113 ? -0.611 1.831 -1.719 1.00 98.69 113 THR A N 1
ATOM 888 C CA . THR A 1 113 ? -0.977 1.216 -3.002 1.00 98.69 113 THR A CA 1
ATOM 889 C C . THR A 1 113 ? -0.528 2.082 -4.177 1.00 98.69 113 THR A C 1
ATOM 891 O O . THR A 1 113 ? 0.069 1.572 -5.125 1.00 98.69 113 THR A O 1
ATOM 894 N N . ASP A 1 114 ? -0.754 3.395 -4.112 1.00 98.69 114 ASP A N 1
ATOM 895 C CA . ASP A 1 114 ? -0.318 4.333 -5.146 1.00 98.69 114 ASP A CA 1
ATOM 896 C C . ASP A 1 114 ? 1.211 4.450 -5.210 1.00 98.69 114 ASP A C 1
ATOM 898 O O . ASP A 1 114 ? 1.771 4.526 -6.306 1.00 98.69 114 ASP A O 1
ATOM 902 N N . LEU A 1 115 ? 1.903 4.371 -4.069 1.00 98.69 115 LEU A N 1
ATOM 903 C CA . LEU A 1 115 ? 3.363 4.344 -4.019 1.00 98.69 115 LEU A CA 1
ATOM 904 C C . LEU A 1 115 ? 3.935 3.093 -4.707 1.00 98.69 115 LEU A C 1
ATOM 906 O O . LEU A 1 115 ? 4.817 3.224 -5.558 1.00 98.69 115 LEU A O 1
ATOM 910 N N . ILE A 1 116 ? 3.422 1.897 -4.386 1.00 98.69 116 ILE A N 1
ATOM 911 C CA . ILE A 1 116 ? 3.800 0.643 -5.066 1.00 98.69 116 ILE A CA 1
ATOM 912 C C . ILE A 1 116 ? 3.497 0.736 -6.564 1.00 98.69 116 ILE A C 1
ATOM 914 O O . ILE A 1 116 ? 4.368 0.433 -7.381 1.00 98.69 116 ILE A O 1
ATOM 918 N N . TYR A 1 117 ? 2.298 1.203 -6.927 1.00 98.31 117 TYR A N 1
ATOM 919 C CA . TYR A 1 117 ? 1.875 1.350 -8.318 1.00 98.31 117 TYR A CA 1
ATOM 920 C C . TYR A 1 117 ? 2.829 2.241 -9.119 1.00 98.31 117 TYR A C 1
ATOM 922 O O . TYR A 1 117 ? 3.283 1.874 -10.205 1.00 98.31 117 TYR A O 1
ATOM 930 N N . TYR A 1 118 ? 3.169 3.403 -8.560 1.00 98.06 118 TYR A N 1
ATOM 931 C CA . TYR A 1 118 ? 4.079 4.344 -9.192 1.00 98.06 118 TYR A CA 1
ATOM 932 C C . TYR A 1 118 ? 5.480 3.749 -9.355 1.00 98.06 118 TYR A C 1
ATOM 934 O O . TYR A 1 118 ? 6.013 3.760 -10.465 1.00 98.06 118 TYR A O 1
ATOM 942 N N . MET A 1 119 ? 6.050 3.182 -8.283 1.00 98.00 119 MET A N 1
ATOM 943 C CA . MET A 1 119 ? 7.374 2.549 -8.312 1.00 98.00 119 MET A CA 1
ATOM 944 C C . MET A 1 119 ? 7.465 1.442 -9.363 1.00 98.00 119 MET A C 1
ATOM 946 O O . MET A 1 119 ? 8.438 1.419 -10.116 1.00 98.00 119 MET A O 1
ATOM 950 N N . ALA A 1 120 ? 6.454 0.574 -9.454 1.00 96.50 120 ALA A N 1
ATOM 951 C CA . ALA A 1 120 ? 6.411 -0.496 -10.445 1.00 96.50 120 ALA A CA 1
ATOM 952 C C . ALA A 1 120 ? 6.393 0.054 -11.880 1.00 96.50 120 ALA A C 1
ATOM 954 O O . ALA A 1 120 ? 7.203 -0.350 -12.715 1.00 96.50 120 ALA A O 1
ATOM 955 N N . GLY A 1 121 ? 5.544 1.053 -12.147 1.00 93.62 121 GLY A N 1
ATOM 956 C CA . GLY A 1 121 ? 5.418 1.654 -13.475 1.00 93.62 121 GLY A CA 1
ATOM 957 C C . GLY A 1 121 ? 6.692 2.362 -13.952 1.00 93.62 121 GLY A C 1
ATOM 958 O O . GLY A 1 121 ? 7.082 2.221 -15.117 1.00 93.62 121 GLY A O 1
ATOM 959 N N . VAL A 1 122 ? 7.369 3.102 -13.063 1.00 93.44 122 VAL A N 1
ATOM 960 C CA . VAL A 1 122 ? 8.599 3.839 -13.416 1.00 93.44 122 VAL A CA 1
ATOM 961 C C . VAL A 1 122 ? 9.884 3.030 -13.224 1.00 93.44 122 VAL A C 1
ATOM 963 O O . VAL A 1 122 ? 10.912 3.413 -13.777 1.00 93.44 122 VAL A O 1
ATOM 966 N N . ARG A 1 123 ? 9.833 1.898 -12.505 1.00 94.19 123 ARG A N 1
ATOM 967 C CA . ARG A 1 123 ? 10.961 0.981 -12.234 1.00 94.19 123 ARG A CA 1
ATOM 968 C C . ARG A 1 123 ? 12.131 1.653 -11.505 1.00 94.19 123 ARG A C 1
ATOM 970 O O . ARG A 1 123 ? 13.301 1.410 -11.813 1.00 94.19 123 ARG A O 1
ATOM 977 N N . VAL A 1 124 ? 11.813 2.553 -10.576 1.00 94.25 124 VAL A N 1
ATOM 978 C CA . VAL A 1 124 ? 12.801 3.314 -9.802 1.00 94.25 124 VAL A CA 1
ATOM 979 C C . VAL A 1 124 ? 12.447 3.245 -8.316 1.00 94.25 124 VAL A C 1
ATOM 981 O O . VAL A 1 124 ? 11.301 3.532 -7.959 1.00 94.25 124 VAL A O 1
ATOM 984 N N . PRO A 1 125 ? 13.414 2.923 -7.433 1.00 93.44 125 PRO A N 1
ATOM 985 C CA . PRO A 1 125 ? 13.167 2.939 -6.000 1.00 93.44 125 PRO A CA 1
ATOM 986 C C . PRO A 1 125 ? 12.954 4.378 -5.516 1.00 93.44 125 PRO A C 1
ATOM 988 O O . PRO A 1 125 ? 13.678 5.291 -5.912 1.00 93.44 125 PRO A O 1
ATOM 991 N N . MET A 1 126 ? 11.997 4.568 -4.607 1.00 97.19 126 MET A N 1
ATOM 992 C CA . MET A 1 126 ? 11.653 5.873 -4.026 1.00 97.19 126 MET A CA 1
ATOM 993 C C . MET A 1 126 ? 12.011 5.901 -2.531 1.00 97.19 126 MET A C 1
ATOM 995 O O . MET A 1 126 ? 11.121 5.832 -1.687 1.00 97.19 126 MET A O 1
ATOM 999 N N . PRO A 1 127 ? 13.304 5.960 -2.153 1.00 97.12 127 PRO A N 1
ATOM 1000 C CA . PRO A 1 127 ? 13.739 5.731 -0.772 1.00 97.12 127 PRO A CA 1
ATOM 1001 C C . PRO A 1 127 ? 13.174 6.746 0.228 1.00 97.12 127 PRO A C 1
ATOM 1003 O O . PRO A 1 127 ? 12.820 6.366 1.341 1.00 97.12 127 PRO A O 1
AT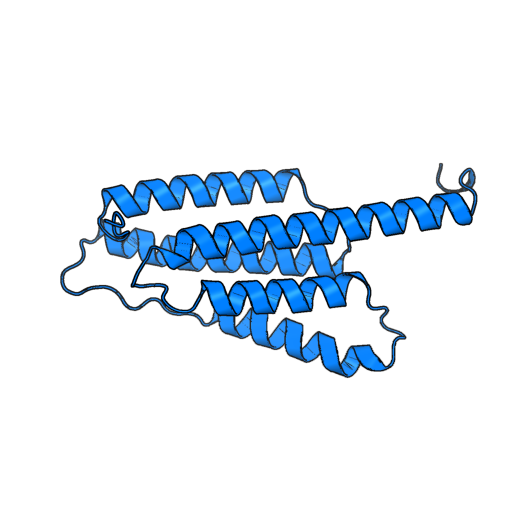OM 1006 N N . LYS A 1 128 ? 13.046 8.021 -0.167 1.00 98.25 128 LYS A N 1
ATOM 1007 C CA . LYS A 1 128 ? 12.453 9.064 0.681 1.00 98.25 128 LYS A CA 1
ATOM 1008 C C . LYS A 1 128 ? 10.966 8.795 0.926 1.00 98.25 128 LYS A C 1
ATOM 1010 O O . LYS A 1 128 ? 10.570 8.668 2.076 1.00 98.25 128 LYS A O 1
ATOM 1015 N N . SER A 1 129 ? 10.186 8.619 -0.141 1.00 98.50 129 SER A N 1
ATOM 1016 C CA . SER A 1 129 ? 8.744 8.356 -0.050 1.00 98.50 129 SER A CA 1
ATOM 1017 C C . SER A 1 129 ? 8.436 7.039 0.659 1.00 98.50 129 SER A C 1
ATOM 1019 O O . SER A 1 129 ? 7.518 6.984 1.467 1.00 98.50 129 SER A O 1
ATOM 1021 N N . LYS A 1 130 ? 9.237 5.988 0.424 1.00 98.56 130 LYS A N 1
ATOM 1022 C CA . LYS A 1 130 ? 9.158 4.728 1.177 1.00 98.56 130 LYS A CA 1
ATOM 1023 C C . LYS A 1 130 ? 9.340 4.978 2.670 1.00 98.56 130 LYS A C 1
ATOM 1025 O O . LYS A 1 130 ? 8.548 4.485 3.462 1.00 98.56 130 LYS A O 1
ATOM 1030 N N . ARG A 1 131 ? 10.389 5.707 3.059 1.00 98.69 131 ARG A N 1
ATOM 1031 C CA . ARG A 1 131 ? 10.678 5.983 4.469 1.00 98.69 131 ARG A CA 1
ATOM 1032 C C . ARG A 1 131 ? 9.540 6.771 5.122 1.00 98.69 131 ARG A C 1
ATOM 1034 O O . ARG A 1 131 ? 9.034 6.325 6.142 1.00 98.69 131 ARG A O 1
ATOM 1041 N N . GLU A 1 132 ? 9.097 7.857 4.494 1.00 98.69 132 GLU A N 1
ATOM 1042 C CA . GLU A 1 132 ? 7.979 8.682 4.979 1.00 98.69 132 GLU A CA 1
ATOM 1043 C C . GLU A 1 132 ? 6.687 7.863 5.114 1.00 98.69 132 GLU A C 1
ATOM 1045 O O . GLU A 1 132 ? 5.978 7.962 6.112 1.00 98.69 132 GLU A O 1
ATOM 1050 N N . PHE A 1 133 ? 6.400 6.986 4.149 1.00 98.75 133 PHE A N 1
ATOM 1051 C CA . PHE A 1 133 ? 5.253 6.086 4.227 1.00 98.75 133 PHE A CA 1
ATOM 1052 C C . PHE A 1 133 ? 5.347 5.113 5.414 1.00 98.75 133 PHE A C 1
ATOM 1054 O O . PHE A 1 133 ? 4.374 4.929 6.143 1.00 98.75 133 PHE A O 1
ATOM 1061 N N . LEU A 1 134 ? 6.512 4.492 5.628 1.00 98.69 134 LEU A N 1
ATOM 1062 C CA . LEU A 1 134 ? 6.724 3.550 6.733 1.00 98.69 134 LEU A CA 1
ATOM 1063 C C . LEU A 1 134 ? 6.670 4.236 8.107 1.00 98.69 134 LEU A C 1
ATOM 1065 O O . LEU A 1 134 ? 6.197 3.625 9.068 1.00 98.69 134 LEU A O 1
ATOM 1069 N N . GLU A 1 135 ? 7.131 5.484 8.200 1.00 98.62 135 GLU A N 1
ATOM 1070 C CA . GLU A 1 135 ? 6.990 6.338 9.387 1.00 98.62 135 GLU A CA 1
ATOM 1071 C C . GLU A 1 135 ? 5.500 6.595 9.670 1.00 98.62 135 GLU A C 1
ATOM 1073 O O . GLU A 1 135 ? 5.004 6.199 10.723 1.00 98.62 135 GLU A O 1
ATOM 1078 N N . ASN A 1 136 ? 4.744 7.085 8.681 1.00 98.56 136 ASN A N 1
ATOM 1079 C CA . ASN A 1 136 ? 3.300 7.322 8.810 1.00 98.56 136 ASN A CA 1
ATOM 1080 C C . ASN A 1 136 ? 2.510 6.064 9.206 1.00 98.56 136 ASN A C 1
ATOM 1082 O O . ASN A 1 136 ? 1.537 6.139 9.962 1.00 98.56 136 ASN A O 1
ATOM 1086 N N . LEU A 1 137 ? 2.912 4.904 8.681 1.00 98.06 137 LEU A N 1
ATOM 1087 C CA . LEU A 1 137 ? 2.296 3.619 8.994 1.00 98.06 137 LEU A CA 1
ATOM 1088 C C . LEU A 1 137 ? 2.631 3.155 10.423 1.00 98.06 137 LEU A C 1
ATOM 1090 O O . LEU A 1 137 ? 1.796 2.520 11.063 1.00 98.06 137 LEU A O 1
ATOM 1094 N N . SER A 1 138 ? 3.816 3.504 10.933 1.00 98.00 138 SER A N 1
ATOM 1095 C CA . SER A 1 138 ? 4.208 3.257 12.328 1.00 98.00 138 SER A CA 1
ATOM 1096 C C . SER A 1 138 ? 3.422 4.146 13.293 1.00 98.00 138 SER A C 1
ATOM 1098 O O . SER A 1 138 ? 2.914 3.653 14.295 1.00 98.00 138 SER A O 1
ATOM 1100 N N . ASP A 1 139 ? 3.240 5.424 12.963 1.00 98.19 139 ASP A N 1
ATOM 1101 C CA . ASP A 1 139 ? 2.441 6.344 13.782 1.00 98.19 139 ASP A CA 1
ATOM 1102 C C . ASP A 1 139 ? 0.974 5.901 13.842 1.00 98.19 139 ASP A C 1
ATOM 1104 O O . ASP A 1 139 ? 0.352 5.872 14.902 1.00 98.19 139 ASP A O 1
ATOM 1108 N N . PHE A 1 140 ? 0.418 5.489 12.700 1.00 97.75 140 PHE A N 1
ATOM 1109 C CA . PHE A 1 140 ? -0.927 4.919 12.631 1.00 97.75 140 PHE A CA 1
ATOM 1110 C C . PHE A 1 140 ? -1.082 3.654 13.479 1.00 97.75 140 PHE A C 1
ATOM 1112 O O . PHE A 1 140 ? -2.111 3.461 14.130 1.00 97.75 140 PHE A O 1
ATOM 1119 N N . GLU A 1 141 ? -0.066 2.794 13.475 1.00 96.81 141 GLU A N 1
ATOM 1120 C CA . GLU A 1 141 ? -0.037 1.566 14.259 1.00 96.81 141 GLU A CA 1
ATOM 1121 C C . GLU A 1 141 ? -0.115 1.851 15.771 1.00 96.81 141 GLU A C 1
ATOM 1123 O O . GLU A 1 141 ? -0.882 1.182 16.473 1.00 96.81 141 GLU A O 1
ATOM 1128 N N . VAL A 1 142 ? 0.621 2.859 16.254 1.00 96.31 142 VAL A N 1
ATOM 1129 C CA . VAL A 1 142 ? 0.594 3.320 17.654 1.00 96.31 142 VAL A CA 1
ATOM 1130 C C . VAL A 1 142 ? -0.754 3.952 18.000 1.00 96.31 142 VAL A C 1
ATOM 1132 O O . VAL A 1 142 ? -1.374 3.586 19.002 1.00 96.31 142 VAL A O 1
ATOM 1135 N N . ASP A 1 143 ? -1.262 4.839 17.144 1.00 96.25 143 ASP A N 1
ATOM 1136 C CA . ASP A 1 143 ? -2.550 5.501 17.363 1.00 96.25 143 ASP A CA 1
ATOM 1137 C C . ASP A 1 143 ? -3.703 4.494 17.457 1.00 96.25 143 ASP A C 1
ATOM 1139 O O . ASP A 1 143 ? -4.586 4.634 18.304 1.00 96.25 143 ASP A O 1
ATOM 1143 N N . CYS A 1 144 ? -3.685 3.446 16.626 1.00 95.31 144 CYS A N 1
ATOM 1144 C CA . CYS A 1 144 ? -4.685 2.378 16.655 1.00 95.31 144 CYS A CA 1
ATOM 1145 C C . CYS A 1 144 ? -4.671 1.569 17.955 1.00 95.31 144 CYS A C 1
ATOM 1147 O O . CYS A 1 144 ? -5.735 1.127 18.396 1.00 95.31 144 CYS A O 1
ATOM 1149 N N . GLN A 1 145 ? -3.501 1.378 18.570 1.00 93.50 145 GLN A N 1
ATOM 1150 C CA . GLN A 1 145 ? -3.399 0.755 19.890 1.00 93.50 145 GLN A CA 1
ATOM 1151 C C . GLN A 1 145 ? -4.030 1.659 20.955 1.00 93.50 145 GLN A C 1
ATOM 1153 O O . GLN A 1 145 ? -4.858 1.193 21.735 1.00 93.50 145 GLN A O 1
ATOM 1158 N N . GLY A 1 146 ? -3.736 2.963 20.924 1.00 93.44 146 GLY A N 1
ATOM 1159 C CA . GLY A 1 146 ? -4.289 3.938 21.872 1.00 93.44 146 GLY A CA 1
ATOM 1160 C C . GLY A 1 146 ? -5.817 4.075 21.831 1.00 93.44 146 GLY A C 1
ATOM 1161 O O . GLY A 1 146 ? -6.427 4.457 22.826 1.00 93.44 146 GLY A O 1
ATOM 1162 N N . VAL A 1 147 ? -6.453 3.736 20.704 1.00 94.12 147 VAL A N 1
ATOM 1163 C CA . VAL A 1 147 ? -7.919 3.778 20.541 1.00 94.12 147 VAL A CA 1
ATOM 1164 C C . VAL A 1 147 ? -8.590 2.397 20.541 1.00 94.12 147 VAL A C 1
ATOM 1166 O O . VAL A 1 147 ? -9.787 2.310 20.265 1.00 94.12 147 VAL A O 1
ATOM 1169 N N . GLY A 1 148 ? -7.846 1.322 20.828 1.00 91.62 148 GLY A N 1
ATOM 1170 C CA . GLY A 1 148 ? -8.387 -0.038 20.951 1.00 91.62 148 GLY A CA 1
ATOM 1171 C C . GLY A 1 148 ? -8.834 -0.692 19.636 1.00 91.62 148 GLY A C 1
ATOM 1172 O O . GLY A 1 148 ? -9.649 -1.610 19.655 1.00 91.62 148 GLY A O 1
ATOM 1173 N N . LEU A 1 149 ? -8.336 -0.231 18.484 1.00 91.06 149 LEU A N 1
ATOM 1174 C CA . LEU A 1 149 ? -8.620 -0.846 17.174 1.00 91.06 149 LEU A CA 1
ATOM 1175 C C . LEU A 1 149 ? -7.710 -2.026 16.840 1.00 91.06 149 LEU A C 1
ATOM 1177 O O . LEU A 1 149 ? -7.972 -2.780 15.899 1.00 91.06 149 LEU A O 1
ATOM 1181 N N . ARG A 1 150 ? -6.619 -2.156 17.584 1.00 86.38 150 ARG A N 1
ATOM 1182 C CA . ARG A 1 150 ? -5.641 -3.215 17.427 1.00 86.38 150 ARG A CA 1
ATOM 1183 C C . ARG A 1 150 ? -5.708 -4.133 18.636 1.00 86.38 150 ARG A C 1
ATOM 1185 O O . ARG A 1 150 ? -5.654 -3.663 19.768 1.00 86.38 150 ARG A O 1
ATOM 1192 N N . SER A 1 151 ? -5.771 -5.435 18.386 1.00 71.62 151 SER A N 1
ATOM 1193 C CA . SER A 1 151 ? -5.618 -6.424 19.448 1.00 71.62 151 SER A CA 1
ATOM 1194 C C . SER A 1 151 ? -4.142 -6.530 19.835 1.00 71.62 151 SER A C 1
ATOM 1196 O O . SER A 1 151 ? -3.276 -6.705 18.972 1.00 71.62 151 SER A O 1
ATOM 1198 N N . GLU A 1 152 ? -3.847 -6.443 21.131 1.00 60.53 152 GLU A N 1
ATOM 1199 C CA . GLU A 1 152 ? -2.625 -7.035 21.667 1.00 60.53 152 GLU A CA 1
ATOM 1200 C C . GLU A 1 152 ? -2.794 -8.547 21.515 1.00 60.53 152 GLU A C 1
ATOM 1202 O O . GLU A 1 152 ? -3.696 -9.143 22.100 1.00 60.53 152 GLU A O 1
ATOM 1207 N N . SER A 1 153 ? -2.028 -9.164 20.619 1.00 55.38 153 SER A N 1
ATOM 1208 C CA . SER A 1 153 ? -1.990 -10.625 20.560 1.00 55.38 153 SER A CA 1
ATOM 1209 C C . SER A 1 153 ? -1.477 -11.150 21.904 1.00 55.38 153 SER A C 1
ATOM 1211 O O . SER A 1 153 ? -0.445 -10.672 22.380 1.00 55.38 153 SER A O 1
ATOM 1213 N N . ALA A 1 154 ? -2.237 -12.093 22.471 1.00 40.34 154 ALA A N 1
ATOM 1214 C CA . ALA A 1 154 ? -1.867 -12.947 23.597 1.00 40.34 154 ALA A CA 1
ATOM 1215 C C . ALA A 1 154 ? -0.590 -13.756 23.323 1.00 40.34 154 ALA A C 1
ATOM 1217 O O . ALA A 1 154 ? -0.303 -14.016 22.128 1.00 40.34 154 ALA A O 1
#